Protein AF-A0A523QCZ3-F1 (afdb_monomer_lite)

Foldseek 3Di:
DDDDDDPDDDPDDDDDDDPKDKDKDKDKWKKWAFDQDVVLPGDGIDIPPRDDDDLVGTFKMKMKMKMKMFMPWWDWDKDKDWDWDWDDDPPPDIDIGTQDPIDMDIDTTGMDIDMDMGMGGSVVVVVVQVVVCVVVVHDDD

pLDDT: mean 87.99, std 11.42, range [39.03, 97.62]

Secondary structure (DSSP, 8-state):
-------PPPS----------EEEEEEEEEEEEE-S-TTTTT-SEE-TTS----TTTEEEEEEEEEEEEEEEEEEEEEEEE--EEEEEETTTEEEEEE-S--EEEEEEEEEEEEEEEEEEEHHHHHHHHHHHHHHHT----

Radius of gyration: 26.17 Å; chains: 1; bounding box: 51×40×98 Å

Sequence (141 aa):
MGVSSAHSLPVEEENVITLSRYRHVCEYDYIAGLKPNEIYENRLTLSPGEGTLYLNIVENVAITFHCTFICDHPASITTEYLVGMDLESPGKWIKHLTMAPQNSVSSNGERLEFSTELFITTTWFEELKAVIDAETGTSSS

Structure (mmCIF, N/CA/C/O backbone):
data_AF-A0A523QCZ3-F1
#
_entry.id   AF-A0A523QCZ3-F1
#
loop_
_atom_site.group_PDB
_atom_site.id
_atom_site.type_symbol
_atom_site.label_atom_id
_atom_site.label_alt_id
_atom_site.label_comp_id
_atom_site.label_asym_id
_atom_site.label_entity_id
_atom_site.label_seq_id
_atom_site.pdbx_PDB_ins_code
_atom_site.Cartn_x
_atom_site.Cartn_y
_atom_site.Cartn_z
_atom_site.occupancy
_atom_site.B_iso_or_equiv
_atom_site.auth_seq_id
_atom_site.auth_comp_id
_atom_site.auth_asym_id
_atom_site.auth_atom_id
_atom_site.pdbx_PDB_model_num
ATOM 1 N N . MET A 1 1 ? -2.890 -27.663 -72.890 1.00 39.03 1 MET A N 1
ATOM 2 C CA . MET A 1 1 ? -2.527 -26.247 -72.666 1.00 39.03 1 MET A CA 1
ATOM 3 C C . MET A 1 1 ? -2.703 -25.975 -71.182 1.00 39.03 1 MET A C 1
ATOM 5 O O . MET A 1 1 ? -3.835 -25.888 -70.732 1.00 39.03 1 MET A O 1
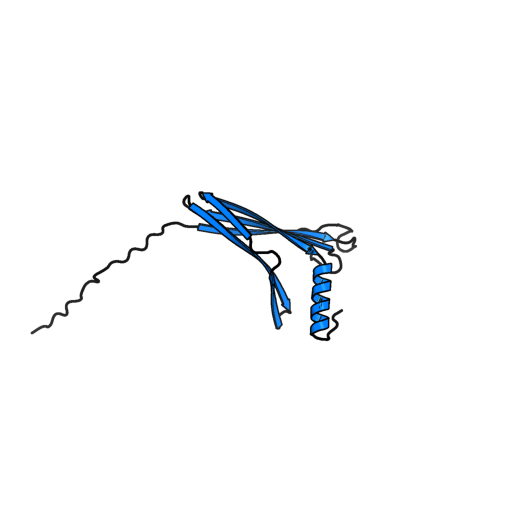ATOM 9 N N . GLY A 1 2 ? -1.613 -26.028 -70.413 1.00 42.06 2 GLY A N 1
ATOM 10 C CA . GLY A 1 2 ? -1.638 -25.872 -68.955 1.00 42.06 2 GLY A CA 1
ATOM 11 C C . GLY A 1 2 ? -1.489 -24.404 -68.570 1.00 42.06 2 GLY A C 1
ATOM 12 O O . GLY A 1 2 ? -0.635 -23.717 -69.120 1.00 42.06 2 GLY A O 1
ATOM 13 N N . VAL A 1 3 ? -2.333 -23.932 -67.656 1.00 51.12 3 VAL A N 1
ATOM 14 C CA . VAL A 1 3 ? -2.293 -22.566 -67.125 1.00 51.12 3 VAL A CA 1
ATOM 15 C C . VAL A 1 3 ? -1.520 -22.619 -65.810 1.00 51.12 3 VAL A C 1
ATOM 17 O O . VAL A 1 3 ? -1.988 -23.224 -64.849 1.00 51.12 3 VAL A O 1
ATOM 20 N N . SER A 1 4 ? -0.319 -22.045 -65.766 1.00 48.16 4 SER A N 1
ATOM 21 C CA . SER A 1 4 ? 0.444 -21.896 -64.523 1.00 48.16 4 SER A CA 1
ATOM 22 C C . SER A 1 4 ? 0.013 -20.608 -63.821 1.00 48.16 4 SER A C 1
ATOM 24 O O . SER A 1 4 ? 0.236 -19.521 -64.357 1.00 48.16 4 SER A O 1
ATOM 26 N N . SER A 1 5 ? -0.596 -20.700 -62.637 1.00 55.88 5 SER A N 1
ATOM 27 C CA . SER A 1 5 ? -0.832 -19.521 -61.801 1.00 55.88 5 SER A CA 1
ATOM 28 C C . SER A 1 5 ? 0.491 -19.059 -61.190 1.00 55.88 5 SER A C 1
ATOM 30 O O . SER A 1 5 ? 1.107 -19.798 -60.422 1.00 55.88 5 SER A O 1
ATOM 32 N N . ALA A 1 6 ? 0.932 -17.844 -61.510 1.00 57.31 6 ALA A N 1
ATOM 33 C CA . ALA A 1 6 ? 2.031 -17.208 -60.797 1.00 57.31 6 ALA A CA 1
ATOM 34 C C . ALA A 1 6 ? 1.546 -16.849 -59.384 1.00 57.31 6 ALA A C 1
ATOM 36 O O . ALA A 1 6 ? 0.751 -15.927 -59.210 1.00 57.31 6 ALA A O 1
ATOM 37 N N . HIS A 1 7 ? 1.985 -17.598 -58.373 1.00 56.19 7 HIS A N 1
ATOM 38 C CA . HIS A 1 7 ? 1.927 -17.123 -56.994 1.00 56.19 7 HIS A CA 1
ATOM 39 C C . HIS A 1 7 ? 2.951 -15.997 -56.855 1.00 56.19 7 HIS A C 1
ATOM 41 O O . HIS A 1 7 ? 4.156 -16.226 -56.930 1.00 56.19 7 HIS A O 1
ATOM 47 N N . SER A 1 8 ? 2.462 -14.768 -56.715 1.00 65.12 8 SER A N 1
ATOM 48 C CA . SER A 1 8 ? 3.280 -13.608 -56.382 1.00 65.12 8 SER A CA 1
ATOM 49 C C . SER A 1 8 ? 3.834 -13.777 -54.969 1.00 65.12 8 SER A C 1
ATOM 51 O O . SER A 1 8 ? 3.063 -13.904 -54.017 1.00 65.12 8 SER A O 1
ATOM 53 N N . LEU A 1 9 ? 5.163 -13.781 -54.847 1.00 66.94 9 LEU A N 1
ATOM 54 C CA . LEU A 1 9 ? 5.852 -13.660 -53.564 1.00 66.94 9 LEU A CA 1
ATOM 55 C C . LEU A 1 9 ? 5.437 -12.337 -52.892 1.00 66.94 9 LEU A C 1
ATOM 57 O O . LEU A 1 9 ? 5.255 -11.344 -53.604 1.00 66.94 9 LEU A O 1
ATOM 61 N N . PRO A 1 10 ? 5.256 -12.309 -51.561 1.00 63.25 10 PRO A N 1
ATOM 62 C CA . PRO A 1 10 ? 4.927 -11.077 -50.855 1.00 63.25 10 PRO A CA 1
ATOM 63 C C . PRO A 1 10 ? 6.027 -10.034 -51.102 1.00 63.25 10 PRO A C 1
ATOM 65 O O . PRO A 1 10 ? 7.213 -10.346 -51.047 1.00 63.25 10 PRO A O 1
ATOM 68 N N . VAL A 1 11 ? 5.608 -8.815 -51.449 1.00 73.38 11 VAL A N 1
ATOM 69 C CA . VAL A 1 11 ? 6.483 -7.717 -51.906 1.00 73.38 11 VAL A CA 1
ATOM 70 C C . VAL A 1 11 ? 7.238 -7.059 -50.746 1.00 73.38 11 VAL A C 1
ATOM 72 O O . VAL A 1 11 ? 8.242 -6.391 -50.972 1.00 73.38 11 VAL A O 1
ATOM 75 N N . GLU A 1 12 ? 6.798 -7.279 -49.509 1.00 76.19 12 GLU A N 1
ATOM 76 C CA . GLU A 1 12 ? 7.382 -6.673 -48.316 1.00 76.19 12 GLU A CA 1
ATOM 77 C C . GLU A 1 12 ? 7.514 -7.707 -47.194 1.00 76.19 12 GLU A C 1
ATOM 79 O O . GLU A 1 12 ? 6.639 -8.554 -46.997 1.00 76.19 12 GLU A O 1
ATOM 84 N N . GLU A 1 13 ? 8.632 -7.630 -46.473 1.00 79.00 13 GLU A N 1
ATOM 85 C CA . GLU A 1 13 ? 8.934 -8.419 -45.282 1.00 79.00 13 GLU A CA 1
ATOM 86 C C . GLU A 1 13 ? 8.973 -7.469 -44.080 1.00 79.00 13 GLU A C 1
ATOM 88 O O . GLU A 1 13 ? 9.826 -6.582 -44.001 1.00 79.00 13 GLU A O 1
ATOM 93 N N . GLU A 1 14 ? 8.036 -7.635 -43.148 1.00 81.44 14 GLU A N 1
ATOM 94 C CA . GLU A 1 14 ? 8.000 -6.864 -41.907 1.00 81.44 14 GLU A CA 1
ATOM 95 C C . GLU A 1 14 ? 8.874 -7.549 -40.848 1.00 81.44 14 GLU A C 1
ATOM 97 O O . GLU A 1 14 ? 8.641 -8.699 -40.477 1.00 81.44 14 GLU A O 1
ATOM 102 N N . ASN A 1 15 ? 9.887 -6.835 -40.352 1.00 80.81 15 ASN A N 1
ATOM 103 C CA . ASN A 1 15 ? 10.770 -7.309 -39.289 1.00 80.81 15 ASN A CA 1
ATOM 104 C C . ASN A 1 15 ? 10.501 -6.533 -37.995 1.00 80.81 15 ASN A C 1
ATOM 106 O O . ASN A 1 15 ? 10.769 -5.335 -37.906 1.00 80.81 15 ASN A O 1
ATOM 110 N N . VAL A 1 16 ? 10.006 -7.226 -36.967 1.00 84.31 16 VAL A N 1
ATOM 111 C CA . VAL A 1 16 ? 9.787 -6.645 -35.636 1.00 84.31 16 VAL A CA 1
ATOM 112 C C . VAL A 1 16 ? 11.090 -6.702 -34.842 1.00 84.31 16 VAL A C 1
ATOM 114 O O . VAL A 1 16 ? 11.551 -7.777 -34.462 1.00 84.31 16 VAL A O 1
ATOM 117 N N . ILE A 1 17 ? 11.674 -5.538 -34.557 1.00 89.19 17 ILE A N 1
ATOM 118 C CA . ILE A 1 17 ? 12.877 -5.408 -33.727 1.00 89.19 17 ILE A CA 1
ATOM 119 C C . ILE A 1 17 ? 12.466 -4.860 -32.360 1.00 89.19 17 ILE A C 1
ATOM 121 O O . ILE A 1 17 ? 11.911 -3.768 -32.254 1.00 89.19 17 ILE A O 1
ATOM 125 N N . THR A 1 18 ? 12.743 -5.610 -31.293 1.00 88.19 18 THR A N 1
ATOM 126 C CA . THR A 1 18 ? 12.547 -5.117 -29.924 1.00 88.19 18 THR A CA 1
ATOM 127 C C . THR A 1 18 ? 13.594 -4.054 -29.606 1.00 88.19 18 THR A C 1
ATOM 129 O O . THR A 1 18 ? 14.784 -4.353 -29.591 1.00 88.19 18 THR A O 1
ATOM 132 N N . LEU A 1 19 ? 13.147 -2.826 -29.334 1.00 88.06 19 LEU A N 1
ATOM 133 C CA . LEU A 1 19 ? 14.034 -1.706 -29.002 1.00 88.06 19 LEU A CA 1
ATOM 134 C C . LEU A 1 19 ? 14.489 -1.725 -27.540 1.00 88.06 19 LEU A C 1
ATOM 136 O O . LEU A 1 19 ? 15.598 -1.301 -27.239 1.00 88.06 19 LEU A O 1
ATOM 140 N N . SER A 1 20 ? 13.626 -2.195 -26.638 1.00 88.81 20 SER A N 1
ATOM 141 C CA . SER A 1 20 ? 13.918 -2.296 -25.211 1.00 88.81 20 SER A CA 1
ATOM 142 C C . SER A 1 20 ? 12.896 -3.190 -24.508 1.00 88.81 20 SER A C 1
ATOM 144 O O . SER A 1 20 ? 11.754 -3.343 -24.955 1.00 88.81 20 SER A O 1
ATOM 146 N N . ARG A 1 21 ? 13.320 -3.787 -23.398 1.00 93.00 21 ARG A N 1
ATOM 147 C CA . ARG A 1 21 ? 12.503 -4.512 -22.432 1.00 93.00 21 ARG A CA 1
ATOM 148 C C . ARG A 1 21 ? 12.494 -3.737 -21.126 1.00 93.00 21 ARG A C 1
ATOM 150 O O . ARG A 1 21 ? 13.542 -3.396 -20.585 1.00 93.00 21 ARG A O 1
ATOM 157 N N . TYR A 1 22 ? 11.303 -3.537 -20.584 1.00 93.44 22 TYR A N 1
ATOM 158 C CA . TYR A 1 22 ? 11.123 -2.892 -19.295 1.00 93.44 22 TYR A CA 1
ATOM 159 C C . TYR A 1 22 ? 10.264 -3.742 -18.363 1.00 93.44 22 TYR A C 1
ATOM 161 O O . TYR A 1 22 ? 9.510 -4.620 -18.790 1.00 93.44 22 TYR A O 1
ATOM 169 N N . ARG A 1 23 ? 10.383 -3.472 -17.066 1.00 94.38 23 ARG A N 1
ATOM 170 C CA . ARG A 1 23 ? 9.583 -4.064 -15.999 1.00 94.38 23 ARG A CA 1
ATOM 171 C C . ARG A 1 23 ? 9.261 -2.992 -14.969 1.00 94.38 23 ARG A C 1
ATOM 173 O O . ARG A 1 23 ? 10.139 -2.245 -14.557 1.00 94.38 23 ARG A O 1
ATOM 180 N N . HIS A 1 24 ? 8.016 -2.977 -14.516 1.00 92.50 24 HIS A N 1
ATOM 181 C CA . HIS A 1 24 ? 7.575 -2.169 -13.387 1.00 92.50 24 HIS A CA 1
ATOM 182 C C . HIS A 1 24 ? 7.089 -3.097 -12.272 1.00 92.50 24 HIS A C 1
ATOM 184 O O . HIS A 1 24 ? 6.360 -4.054 -12.540 1.00 92.50 24 HIS A O 1
ATOM 190 N N . VAL A 1 25 ? 7.533 -2.850 -11.043 1.00 94.81 25 VAL A N 1
ATOM 191 C CA . VAL A 1 25 ? 7.121 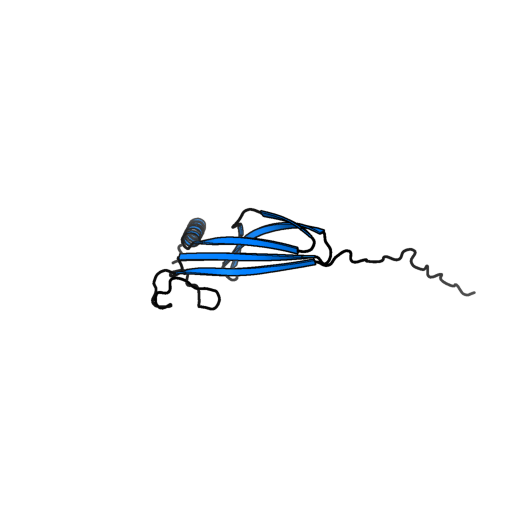-3.581 -9.842 1.00 94.81 25 VAL A CA 1
ATOM 192 C C . VAL A 1 25 ? 6.766 -2.555 -8.782 1.00 94.81 25 VAL A C 1
ATOM 194 O O . VAL A 1 25 ? 7.569 -1.669 -8.517 1.00 94.81 25 VAL A O 1
ATOM 197 N N . CYS A 1 26 ? 5.588 -2.687 -8.183 1.00 93.38 26 CYS A N 1
ATOM 198 C CA . CYS A 1 26 ? 5.209 -1.936 -6.997 1.00 93.38 26 CYS A CA 1
ATOM 199 C C . CYS A 1 26 ? 4.852 -2.921 -5.895 1.00 93.38 26 CYS A C 1
ATOM 201 O O . CYS A 1 26 ? 4.047 -3.830 -6.104 1.00 93.38 26 CYS A O 1
ATOM 203 N N . GLU A 1 27 ? 5.443 -2.713 -4.734 1.00 95.44 27 GLU A N 1
ATOM 204 C CA . GLU A 1 27 ? 5.139 -3.426 -3.503 1.00 95.44 27 GLU A CA 1
ATOM 205 C C . GLU A 1 27 ? 4.626 -2.412 -2.486 1.00 95.44 27 GLU A C 1
ATOM 207 O O . GLU A 1 27 ? 4.896 -1.214 -2.599 1.00 95.44 27 GLU A O 1
ATOM 212 N N . TYR A 1 28 ? 3.852 -2.873 -1.511 1.00 94.00 28 TYR A N 1
ATOM 213 C CA . TYR A 1 28 ? 3.396 -2.016 -0.429 1.00 94.00 28 TYR A CA 1
ATOM 214 C C . TYR A 1 28 ? 3.573 -2.711 0.912 1.00 94.00 28 TYR A C 1
ATOM 216 O O . TYR A 1 28 ? 3.483 -3.935 1.009 1.00 94.00 28 TYR A O 1
ATOM 224 N N . ASP A 1 29 ? 3.783 -1.897 1.936 1.00 96.19 29 ASP A N 1
ATOM 225 C CA . ASP A 1 29 ? 3.757 -2.297 3.336 1.00 96.19 29 ASP A CA 1
ATOM 226 C C . ASP A 1 29 ? 2.838 -1.341 4.107 1.00 96.19 29 ASP A C 1
ATOM 228 O O . ASP A 1 29 ? 2.481 -0.266 3.608 1.00 96.19 29 ASP A O 1
ATOM 232 N N . TYR A 1 30 ? 2.418 -1.728 5.308 1.00 96.25 30 TYR A N 1
ATOM 233 C CA . TYR A 1 30 ? 1.649 -0.852 6.178 1.00 96.25 30 TYR A CA 1
ATOM 234 C C . TYR A 1 30 ? 1.998 -1.009 7.658 1.00 96.25 30 TYR A C 1
ATOM 236 O O . TYR A 1 30 ? 2.429 -2.055 8.134 1.00 96.25 30 TYR A O 1
ATOM 244 N N . ILE A 1 31 ? 1.724 0.043 8.422 1.00 97.62 31 ILE A N 1
ATOM 245 C CA . ILE A 1 31 ? 1.704 0.011 9.882 1.00 97.62 31 ILE A CA 1
ATOM 246 C C . ILE A 1 31 ? 0.352 0.556 10.333 1.00 97.62 31 ILE A C 1
ATOM 248 O O . ILE A 1 31 ? 0.010 1.708 10.068 1.00 97.62 31 ILE A O 1
ATOM 252 N N . ALA A 1 32 ? -0.432 -0.281 11.007 1.00 97.38 32 ALA A N 1
ATOM 253 C CA . ALA A 1 32 ? -1.698 0.113 11.605 1.00 97.38 32 ALA A CA 1
ATOM 254 C C . ALA A 1 32 ? -1.474 0.547 13.054 1.00 97.38 32 ALA A C 1
ATOM 256 O O . ALA A 1 32 ? -0.959 -0.234 13.852 1.00 97.38 32 ALA A O 1
ATOM 257 N N . GLY A 1 33 ? -1.876 1.769 13.398 1.00 97.56 33 GLY A N 1
ATOM 258 C CA . GLY A 1 33 ? -1.941 2.246 14.777 1.00 97.56 33 GLY A CA 1
ATOM 259 C C . GLY A 1 33 ? -3.204 1.738 15.469 1.00 97.56 33 GLY A C 1
ATOM 260 O O . GLY A 1 33 ? -4.284 1.765 14.876 1.00 97.56 33 GLY A O 1
ATOM 261 N N . LEU A 1 34 ? -3.079 1.277 16.713 1.00 97.44 34 LEU A N 1
ATOM 262 C CA . LEU A 1 34 ? -4.164 0.697 17.501 1.00 97.44 34 LEU A CA 1
ATOM 263 C C . LEU A 1 34 ? -4.440 1.481 18.787 1.00 97.44 34 LEU A C 1
ATOM 265 O O . LEU A 1 34 ? -3.523 1.913 19.485 1.00 97.44 34 LEU A O 1
ATOM 269 N N . LYS A 1 35 ? -5.718 1.520 19.167 1.00 96.31 35 LYS A N 1
ATOM 270 C CA . LYS A 1 35 ? -6.171 1.813 20.529 1.00 96.31 35 LYS A CA 1
ATOM 271 C C . LYS A 1 35 ? -5.750 0.664 21.455 1.00 96.31 35 LYS A C 1
ATOM 273 O O . LYS A 1 35 ? -5.792 -0.492 21.019 1.00 96.31 35 LYS A O 1
ATOM 278 N N . PRO A 1 36 ? -5.431 0.927 22.736 1.00 96.69 36 PRO A N 1
ATOM 279 C CA . PRO A 1 36 ? -5.250 -0.128 23.731 1.00 96.69 36 PRO A CA 1
ATOM 280 C C . PRO A 1 36 ? -6.433 -1.104 23.726 1.00 96.69 36 PRO A C 1
ATOM 282 O O . PRO A 1 36 ? -7.594 -0.689 23.747 1.00 96.69 36 PRO A O 1
ATOM 285 N N . ASN A 1 37 ? -6.140 -2.398 23.622 1.00 95.25 37 ASN A N 1
ATOM 286 C CA . ASN A 1 37 ? -7.139 -3.448 23.484 1.00 95.25 37 ASN A CA 1
ATOM 287 C C . ASN A 1 37 ? -6.597 -4.793 23.985 1.00 95.25 37 ASN A C 1
ATOM 289 O O . ASN A 1 37 ? -5.410 -5.080 23.862 1.00 95.25 37 ASN A O 1
ATOM 293 N N . GLU A 1 38 ? -7.486 -5.648 24.483 1.00 96.62 38 GLU A N 1
ATOM 294 C CA . GLU A 1 38 ? -7.117 -6.972 25.003 1.00 96.62 38 GLU A CA 1
ATOM 295 C C . GLU A 1 38 ? -6.794 -7.991 23.896 1.00 96.62 38 GLU A C 1
ATOM 297 O O . GLU A 1 38 ? -6.016 -8.910 24.126 1.00 96.62 38 GLU A O 1
ATOM 302 N N . ILE A 1 39 ? -7.350 -7.829 22.684 1.00 96.50 39 ILE A N 1
ATOM 303 C CA . ILE A 1 39 ? -7.168 -8.771 21.556 1.00 96.50 39 ILE A CA 1
ATOM 304 C C . ILE A 1 39 ? -5.688 -8.898 21.180 1.00 96.50 39 ILE A C 1
ATOM 306 O O . ILE A 1 39 ? -5.223 -9.988 20.856 1.00 96.50 39 ILE A O 1
ATOM 310 N N . TYR A 1 40 ? -4.961 -7.784 21.244 1.00 96.62 40 TYR A N 1
ATOM 311 C CA . TYR A 1 40 ? -3.538 -7.701 20.942 1.00 96.62 40 TYR A CA 1
ATOM 312 C C . TYR A 1 40 ? -2.707 -7.314 22.166 1.00 96.62 40 TYR A C 1
ATOM 314 O O . TYR A 1 40 ? -1.681 -6.660 22.010 1.00 96.62 40 TYR A O 1
ATOM 322 N N . GLU A 1 41 ? -3.142 -7.676 23.378 1.00 96.56 41 GLU A N 1
ATOM 323 C CA . GLU A 1 41 ? -2.369 -7.489 24.620 1.00 96.56 41 GLU A CA 1
ATOM 324 C C . GLU A 1 41 ? -1.856 -6.045 24.814 1.00 96.56 41 GLU A C 1
ATOM 326 O O . GLU A 1 41 ? -0.717 -5.801 25.208 1.00 96.56 41 GLU A O 1
ATOM 331 N N . ASN A 1 42 ? -2.700 -5.058 24.503 1.00 95.88 42 ASN A N 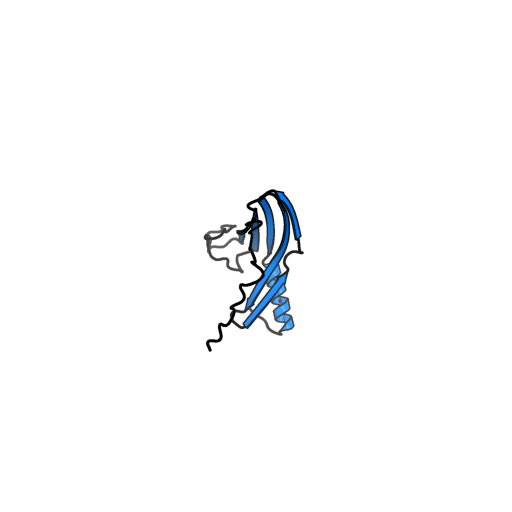1
ATOM 332 C CA . ASN A 1 42 ? -2.395 -3.625 24.546 1.00 95.88 42 ASN A CA 1
ATOM 333 C C . ASN A 1 42 ? -1.231 -3.173 23.643 1.00 95.88 42 ASN A C 1
ATOM 335 O O . ASN A 1 42 ? -0.659 -2.100 23.854 1.00 95.88 42 ASN A O 1
ATOM 339 N N . ARG A 1 43 ? -0.905 -3.936 22.591 1.00 96.81 43 ARG A N 1
ATOM 340 C CA . ARG A 1 43 ? -0.043 -3.464 21.501 1.00 96.81 43 ARG A CA 1
ATOM 341 C C . ARG A 1 43 ? -0.653 -2.236 20.827 1.00 96.81 43 ARG A C 1
ATOM 343 O O . ARG A 1 43 ? -1.857 -2.173 20.590 1.00 96.81 43 ARG A O 1
ATOM 350 N N . LEU A 1 44 ? 0.213 -1.292 20.469 1.00 97.19 44 LEU A N 1
ATOM 351 C CA . LEU A 1 44 ? -0.172 -0.036 19.818 1.00 97.19 44 LEU A CA 1
ATOM 352 C C . LEU A 1 44 ? -0.019 -0.072 18.296 1.00 97.19 44 LEU A C 1
ATOM 354 O O . LEU A 1 44 ? -0.460 0.853 17.623 1.00 97.19 44 LEU A O 1
ATOM 358 N N . THR A 1 45 ? 0.614 -1.112 17.746 1.00 97.38 45 THR A N 1
ATOM 359 C CA . THR A 1 45 ? 0.831 -1.245 16.304 1.00 97.38 45 THR A CA 1
ATOM 360 C C . THR A 1 45 ? 0.711 -2.686 15.814 1.00 97.38 45 THR A C 1
ATOM 362 O O . THR A 1 45 ? 1.042 -3.636 16.538 1.00 97.38 45 THR A O 1
ATOM 365 N N . LEU A 1 46 ? 0.271 -2.824 14.559 1.00 97.25 46 LEU A N 1
ATOM 366 C CA . LEU A 1 46 ? 0.291 -4.065 13.783 1.00 97.25 46 LEU A CA 1
ATOM 367 C C . LEU A 1 46 ? 0.835 -3.836 12.371 1.00 97.25 46 LEU A C 1
ATOM 369 O O . LEU A 1 46 ? 0.412 -2.912 11.675 1.00 97.25 46 LEU A O 1
ATOM 373 N N . SER A 1 47 ? 1.704 -4.739 11.944 1.00 96.62 47 SER A N 1
ATOM 374 C CA . SER A 1 47 ? 2.216 -4.891 10.581 1.00 96.62 47 SER A CA 1
ATOM 375 C C . SER A 1 47 ? 1.497 -6.035 9.840 1.00 96.62 47 SER A C 1
ATOM 377 O O . SER A 1 47 ? 0.746 -6.806 10.460 1.00 96.62 47 SER A O 1
ATOM 379 N N . PRO A 1 48 ? 1.684 -6.182 8.512 1.00 95.06 48 PRO A N 1
ATOM 380 C CA . PRO A 1 48 ? 1.113 -7.293 7.762 1.00 95.06 48 PRO A CA 1
ATOM 381 C C . PRO A 1 48 ? 1.452 -8.652 8.377 1.00 95.06 48 PRO A C 1
ATOM 383 O O . PRO A 1 48 ? 2.586 -8.922 8.763 1.00 95.06 48 PRO A O 1
ATOM 386 N N . GLY A 1 49 ? 0.453 -9.531 8.446 1.00 94.44 49 GLY A N 1
ATOM 387 C CA . GLY A 1 49 ? 0.611 -10.891 8.970 1.00 94.44 49 GLY A CA 1
ATOM 388 C C . GLY A 1 49 ? 0.566 -11.015 10.496 1.00 94.44 49 GLY A C 1
ATOM 389 O O . GLY A 1 49 ? 0.489 -12.133 10.996 1.00 94.44 49 GLY A O 1
ATOM 390 N N . GLU A 1 50 ? 0.542 -9.908 11.244 1.00 94.69 50 GLU A N 1
ATOM 391 C CA . GLU A 1 50 ? 0.472 -9.945 12.712 1.00 94.69 50 GLU A CA 1
ATOM 392 C C . GLU A 1 50 ? -0.955 -10.076 13.271 1.00 94.69 50 GLU A C 1
ATOM 394 O O . GLU A 1 50 ? -1.134 -10.304 14.467 1.00 94.69 50 GLU A O 1
ATOM 399 N N . GLY A 1 51 ? -1.985 -9.934 12.434 1.00 93.38 51 GLY A N 1
ATOM 400 C CA . GLY A 1 51 ? -3.374 -10.049 12.867 1.00 93.38 51 GLY A CA 1
ATOM 401 C C . GLY A 1 51 ? -4.382 -9.468 11.881 1.00 93.38 51 GLY A C 1
ATOM 402 O O . GLY A 1 51 ? -4.045 -9.052 10.776 1.00 93.38 51 GLY A O 1
ATOM 403 N N . THR A 1 52 ? -5.646 -9.443 12.302 1.00 94.75 52 THR A N 1
ATOM 404 C CA . THR A 1 52 ? -6.754 -8.812 11.569 1.00 94.75 52 THR A CA 1
ATOM 405 C C . THR A 1 52 ? -6.950 -7.367 12.026 1.00 94.75 52 THR A C 1
ATOM 407 O O . THR A 1 52 ? -7.045 -7.089 13.224 1.00 94.75 52 THR A O 1
ATOM 410 N N . LEU A 1 53 ? -7.064 -6.438 11.079 1.00 93.56 53 LEU A N 1
ATOM 411 C CA . LEU A 1 53 ? -7.376 -5.042 11.376 1.00 93.56 53 LEU A CA 1
ATOM 412 C C . LEU A 1 53 ? -8.879 -4.881 11.636 1.00 93.56 53 LEU A C 1
ATOM 414 O O . LEU A 1 53 ? -9.683 -4.888 10.707 1.00 93.56 53 LEU A O 1
ATOM 418 N N . TYR A 1 54 ? -9.264 -4.736 12.905 1.00 92.19 54 TYR A N 1
ATOM 419 C CA . TYR A 1 54 ? -10.648 -4.443 13.278 1.00 92.19 54 TYR A CA 1
ATOM 420 C C . TYR A 1 54 ? -10.858 -2.930 13.359 1.00 92.19 54 TYR A C 1
ATOM 422 O O . TYR A 1 54 ? -10.189 -2.247 14.133 1.00 92.19 54 TYR A O 1
ATOM 430 N N . LEU A 1 55 ? -11.826 -2.407 12.604 1.00 88.31 55 LEU A N 1
ATOM 431 C CA . LEU A 1 55 ? -12.064 -0.963 12.486 1.00 88.31 55 LEU A CA 1
ATOM 432 C C . LEU A 1 55 ? -12.227 -0.256 13.846 1.00 88.31 55 LEU A C 1
ATOM 434 O O . LEU A 1 55 ? -11.725 0.844 14.026 1.00 88.31 55 LEU A O 1
ATOM 438 N N . ASN A 1 56 ? -12.861 -0.907 14.828 1.00 90.62 56 ASN A N 1
ATOM 439 C CA . ASN A 1 56 ? -13.131 -0.303 16.141 1.00 90.62 56 ASN A CA 1
ATOM 440 C C . ASN A 1 56 ? -11.881 -0.092 17.012 1.00 90.62 56 ASN A C 1
ATOM 442 O O . ASN A 1 56 ? -11.904 0.756 17.908 1.00 90.62 56 ASN A O 1
ATOM 446 N N . ILE A 1 57 ? -10.815 -0.864 16.782 1.00 94.69 57 ILE A N 1
ATOM 447 C CA . ILE A 1 57 ? -9.569 -0.783 17.564 1.00 94.69 57 ILE A CA 1
ATOM 448 C C . ILE A 1 57 ? -8.429 -0.142 16.777 1.00 94.69 57 ILE A C 1
ATOM 450 O O . ILE A 1 57 ? -7.470 0.305 17.389 1.00 94.69 57 ILE A O 1
ATOM 454 N N . VAL A 1 58 ? -8.510 -0.093 15.449 1.00 95.75 58 VAL A N 1
ATOM 455 C CA . VAL A 1 58 ? -7.562 0.665 14.630 1.00 95.75 58 VAL A CA 1
ATOM 456 C C . VAL A 1 58 ? -7.841 2.156 14.822 1.00 95.75 58 VAL A C 1
ATOM 458 O O . VAL A 1 58 ? -8.985 2.572 14.966 1.00 95.75 58 VAL A O 1
ATOM 461 N N . GLU A 1 59 ? -6.801 2.978 14.857 1.00 95.38 59 GLU A N 1
ATOM 462 C CA . GLU A 1 59 ? -6.916 4.440 14.818 1.00 95.38 59 GLU A CA 1
ATOM 463 C C . GLU A 1 59 ? -6.579 4.973 13.432 1.00 95.38 59 GLU A C 1
ATOM 465 O O . GLU A 1 59 ? -7.274 5.845 12.903 1.00 95.38 59 GLU A O 1
ATOM 470 N N . ASN A 1 60 ? -5.517 4.428 12.846 1.00 95.56 60 ASN A N 1
ATOM 471 C CA . ASN A 1 60 ? -4.986 4.827 11.558 1.00 95.56 60 ASN A CA 1
ATOM 472 C C . ASN A 1 60 ? -4.212 3.682 10.899 1.00 95.56 60 ASN A C 1
ATOM 474 O O . ASN A 1 60 ? -3.830 2.712 11.554 1.00 95.56 60 ASN A O 1
ATOM 478 N N . VAL A 1 61 ? -3.975 3.819 9.600 1.00 95.50 61 VAL A N 1
ATOM 479 C CA . VAL A 1 61 ? -3.114 2.946 8.811 1.00 95.50 61 VAL A CA 1
ATOM 480 C C . VAL A 1 61 ? -2.208 3.827 7.959 1.00 95.50 61 VAL A C 1
ATOM 482 O O . VAL A 1 61 ? -2.689 4.598 7.127 1.00 95.50 61 VAL A O 1
ATOM 485 N N . ALA A 1 62 ? -0.902 3.714 8.178 1.00 95.88 62 ALA A N 1
ATOM 486 C CA . ALA A 1 62 ? 0.125 4.297 7.326 1.00 95.88 62 ALA A CA 1
ATOM 487 C C . ALA A 1 62 ? 0.561 3.244 6.306 1.00 95.88 62 ALA A C 1
ATOM 489 O O . ALA A 1 62 ? 1.003 2.169 6.697 1.00 95.88 62 ALA A O 1
ATOM 490 N N . ILE A 1 63 ? 0.409 3.535 5.019 1.00 95.31 63 ILE A N 1
ATOM 491 C CA . ILE A 1 63 ? 0.738 2.643 3.907 1.00 95.31 63 ILE A CA 1
ATOM 492 C C . ILE A 1 63 ? 1.877 3.277 3.120 1.00 95.31 63 ILE A C 1
ATOM 494 O O . ILE A 1 63 ? 1.790 4.449 2.750 1.00 95.31 63 ILE A O 1
ATOM 498 N N . THR A 1 64 ? 2.904 2.497 2.809 1.00 95.38 64 THR A N 1
ATOM 499 C CA . THR A 1 64 ? 4.019 2.936 1.970 1.00 95.38 64 THR A CA 1
ATOM 500 C C . THR A 1 64 ? 4.079 2.061 0.733 1.00 95.38 64 THR A C 1
ATOM 502 O O . THR A 1 64 ? 4.198 0.843 0.828 1.00 95.38 64 THR A O 1
ATOM 505 N N . PHE A 1 65 ? 4.006 2.689 -0.436 1.00 94.19 65 PHE A N 1
ATOM 506 C CA . PHE A 1 65 ? 4.215 2.038 -1.721 1.00 94.19 65 PHE A CA 1
ATOM 507 C C . PHE A 1 65 ? 5.654 2.265 -2.165 1.00 94.19 65 PHE A C 1
ATOM 509 O O . PHE A 1 65 ? 6.118 3.405 -2.210 1.00 94.19 65 PHE A O 1
ATOM 516 N N . HIS A 1 66 ? 6.334 1.190 -2.542 1.00 95.81 66 HIS A N 1
ATOM 517 C CA . HIS A 1 66 ? 7.670 1.203 -3.117 1.00 95.81 66 HIS A CA 1
ATOM 518 C C . HIS A 1 66 ? 7.586 0.703 -4.553 1.00 95.81 66 HIS A C 1
ATOM 520 O O . HIS A 1 66 ? 7.257 -0.457 -4.799 1.00 95.81 66 HIS A O 1
ATOM 526 N N . CYS A 1 67 ? 7.865 1.590 -5.504 1.00 95.25 67 CYS A N 1
ATOM 527 C CA . CYS A 1 67 ? 7.791 1.282 -6.924 1.00 95.25 67 CYS A CA 1
ATOM 528 C C . CYS A 1 67 ? 9.173 1.373 -7.567 1.00 95.25 67 CYS A C 1
ATOM 530 O O . CYS A 1 67 ? 9.906 2.350 -7.392 1.00 95.25 67 CYS A O 1
ATOM 532 N N . THR A 1 68 ? 9.490 0.357 -8.360 1.00 95.50 68 THR A N 1
ATOM 533 C CA . THR A 1 68 ? 10.735 0.229 -9.107 1.00 95.50 68 THR A CA 1
ATOM 534 C C . THR A 1 68 ? 10.411 -0.024 -10.572 1.00 95.50 68 THR A C 1
ATOM 536 O O . THR A 1 68 ? 9.792 -1.026 -10.940 1.00 95.50 68 THR A O 1
ATOM 539 N N . PHE A 1 69 ? 10.870 0.881 -11.426 1.00 94.44 69 PHE A N 1
ATOM 540 C CA . PHE A 1 69 ? 10.889 0.717 -12.871 1.00 94.44 69 PHE A CA 1
ATOM 541 C C . PHE A 1 69 ? 12.304 0.349 -13.323 1.00 94.44 69 PHE A C 1
ATOM 543 O O . PHE A 1 69 ? 13.278 0.959 -12.881 1.00 94.44 69 PHE A O 1
ATOM 550 N N . ILE A 1 70 ? 12.417 -0.645 -14.201 1.00 94.62 70 ILE A N 1
ATOM 551 C CA . ILE A 1 70 ? 13.677 -1.174 -14.731 1.00 94.62 70 ILE A CA 1
ATOM 552 C C . ILE A 1 70 ? 13.565 -1.266 -16.250 1.00 94.62 70 ILE A C 1
ATOM 554 O O . ILE A 1 70 ? 12.574 -1.774 -16.766 1.00 94.62 70 ILE A O 1
ATOM 558 N N . CYS A 1 71 ? 14.594 -0.815 -16.949 1.00 94.06 71 CYS A N 1
ATOM 559 C CA . CYS A 1 71 ? 14.755 -0.834 -18.393 1.00 94.06 71 CYS A CA 1
ATOM 560 C C . CYS A 1 71 ? 16.087 -1.517 -18.723 1.00 94.06 71 CYS A C 1
ATOM 562 O O . CYS A 1 71 ? 17.064 -1.342 -18.003 1.00 94.06 71 CYS A O 1
ATOM 564 N N . ASP A 1 72 ? 16.139 -2.306 -19.791 1.00 94.19 72 ASP A N 1
ATOM 565 C CA . ASP A 1 72 ? 17.353 -3.022 -20.207 1.00 94.19 72 ASP A CA 1
ATOM 566 C C . ASP A 1 72 ? 18.400 -2.139 -20.909 1.00 94.19 72 ASP A C 1
ATOM 568 O O . ASP A 1 72 ? 19.515 -2.595 -21.149 1.00 94.19 72 ASP A O 1
ATOM 572 N N . HIS A 1 73 ? 18.053 -0.888 -21.220 1.00 92.12 73 HIS A N 1
ATOM 573 C CA . HIS A 1 73 ? 18.950 0.112 -21.796 1.00 92.12 73 HIS A CA 1
ATOM 574 C C . HIS A 1 73 ? 18.714 1.482 -21.140 1.00 92.12 73 HIS A C 1
ATOM 576 O O . HIS A 1 73 ? 17.589 1.764 -20.710 1.00 92.12 73 HIS A O 1
ATOM 582 N N . PRO A 1 74 ? 19.725 2.371 -21.091 1.00 92.69 74 PRO A N 1
ATOM 583 C CA . PRO A 1 74 ? 19.548 3.722 -20.577 1.00 92.69 74 PRO A CA 1
ATOM 584 C C . PRO A 1 74 ? 18.495 4.498 -21.373 1.00 92.69 74 PRO A C 1
ATOM 586 O O . PRO A 1 74 ? 18.610 4.656 -22.589 1.00 92.69 74 PRO A O 1
ATOM 589 N N . ALA A 1 75 ? 17.490 5.018 -20.675 1.00 90.25 75 ALA A N 1
ATOM 590 C CA . ALA A 1 75 ? 16.399 5.787 -21.255 1.00 90.25 75 ALA A CA 1
ATOM 591 C C . ALA A 1 75 ? 16.058 7.001 -20.382 1.00 90.25 75 ALA A C 1
ATOM 593 O O . ALA A 1 75 ? 16.454 7.092 -19.218 1.00 90.25 75 ALA A O 1
ATOM 594 N N . SER A 1 76 ? 15.304 7.943 -20.948 1.00 93.38 76 SER A N 1
ATOM 595 C CA . SER A 1 76 ? 14.609 8.945 -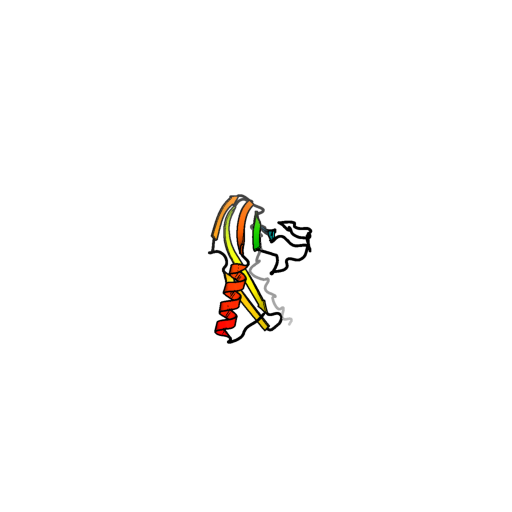20.142 1.00 93.38 76 SER A CA 1
ATOM 596 C C . SER A 1 76 ? 13.311 8.321 -19.643 1.00 93.38 76 SER A C 1
ATOM 598 O O . SER A 1 76 ? 12.436 7.980 -20.439 1.00 93.38 76 SER A O 1
ATOM 600 N N . ILE A 1 77 ? 13.232 8.088 -18.337 1.00 92.06 77 ILE A N 1
ATOM 601 C CA . ILE A 1 77 ? 12.117 7.409 -17.684 1.00 92.06 77 ILE A CA 1
ATOM 602 C C . ILE A 1 77 ? 11.258 8.473 -17.011 1.00 92.06 77 ILE A C 1
ATOM 604 O O . ILE A 1 77 ? 11.721 9.155 -16.097 1.00 92.06 77 ILE A O 1
ATOM 608 N N . THR A 1 78 ? 9.993 8.561 -17.411 1.00 93.06 78 THR A N 1
ATOM 609 C CA . THR A 1 78 ? 8.968 9.356 -16.728 1.00 93.06 78 THR A CA 1
ATOM 610 C C . THR A 1 78 ? 7.846 8.425 -16.305 1.00 93.06 78 THR A C 1
ATOM 612 O O . THR A 1 78 ? 7.261 7.731 -17.131 1.00 93.06 78 THR A O 1
ATOM 615 N N . THR A 1 79 ? 7.571 8.383 -15.004 1.00 89.12 79 THR A N 1
ATOM 616 C CA . THR A 1 79 ? 6.463 7.618 -14.429 1.00 89.12 79 THR A CA 1
ATOM 617 C C . THR A 1 79 ? 5.442 8.577 -13.851 1.00 89.12 79 THR A C 1
ATOM 619 O O . THR A 1 79 ? 5.764 9.385 -12.980 1.00 89.12 79 THR A O 1
ATOM 622 N N . GLU A 1 80 ? 4.209 8.461 -14.329 1.00 92.75 80 GLU A N 1
ATOM 623 C CA . GLU A 1 80 ? 3.045 9.143 -13.780 1.00 92.75 80 GLU A CA 1
ATOM 624 C C . GLU A 1 80 ? 2.235 8.151 -12.952 1.00 92.75 80 GLU A C 1
ATOM 626 O O . GLU A 1 80 ? 2.002 7.021 -13.385 1.00 92.75 80 GLU A O 1
ATOM 631 N N . TYR A 1 81 ? 1.811 8.560 -11.761 1.00 90.12 81 TYR A N 1
ATOM 632 C CA . TYR A 1 81 ? 1.039 7.698 -10.877 1.00 90.12 81 TYR A CA 1
ATOM 633 C C . TYR A 1 81 ? -0.069 8.456 -10.151 1.00 90.12 81 TYR A C 1
ATOM 635 O O . TYR A 1 81 ? 0.015 9.659 -9.896 1.00 90.12 81 TYR A O 1
ATOM 643 N N . LEU A 1 82 ? -1.113 7.707 -9.805 1.00 91.31 82 LEU A N 1
ATOM 644 C CA . LEU A 1 82 ? -2.239 8.138 -8.992 1.00 91.31 82 LEU A CA 1
ATOM 645 C C . LEU A 1 82 ? -2.430 7.110 -7.878 1.00 91.31 82 LEU A C 1
ATOM 647 O O . LEU A 1 82 ? -2.407 5.910 -8.146 1.00 91.31 82 LEU A O 1
ATOM 651 N N . VAL A 1 83 ? -2.652 7.573 -6.650 1.00 89.25 83 VAL A N 1
ATOM 652 C CA . VAL A 1 83 ? -3.039 6.691 -5.543 1.00 89.25 83 VAL A CA 1
ATOM 653 C C . VAL A 1 83 ? -4.553 6.759 -5.390 1.00 89.25 83 VAL A C 1
ATOM 655 O O . VAL A 1 83 ? -5.114 7.828 -5.130 1.00 89.25 83 VAL A O 1
ATOM 658 N N . GLY A 1 84 ? -5.210 5.620 -5.586 1.00 89.69 84 GLY A N 1
ATOM 659 C CA . GLY A 1 84 ? -6.654 5.462 -5.451 1.00 89.69 84 GLY A CA 1
ATOM 660 C C . GLY A 1 84 ? -7.024 4.425 -4.396 1.00 89.69 84 GLY A C 1
ATOM 661 O O . GLY A 1 84 ? -6.190 3.630 -3.970 1.00 89.69 84 GLY A O 1
ATOM 662 N N . MET A 1 85 ? -8.287 4.445 -3.986 1.00 89.31 85 MET A N 1
ATOM 663 C CA . MET A 1 85 ? -8.905 3.457 -3.112 1.00 89.31 85 MET A CA 1
ATOM 664 C C . MET A 1 85 ? -10.216 2.986 -3.731 1.00 89.31 85 MET A C 1
ATOM 666 O O . MET A 1 85 ? -11.016 3.801 -4.192 1.00 89.31 85 MET A O 1
ATOM 670 N N . ASP A 1 86 ? -10.455 1.682 -3.654 1.00 90.31 86 ASP A N 1
ATOM 671 C CA . ASP A 1 86 ? -11.721 1.077 -4.038 1.00 90.31 86 ASP A CA 1
ATOM 672 C C . ASP A 1 86 ? -12.538 0.803 -2.780 1.00 90.31 86 ASP A C 1
ATOM 674 O O . ASP A 1 86 ? -12.153 0.002 -1.928 1.00 90.31 86 ASP A O 1
ATOM 678 N N . LEU A 1 87 ? -13.672 1.489 -2.656 1.00 86.56 87 LEU A N 1
ATOM 679 C CA . LEU A 1 87 ? -14.670 1.168 -1.648 1.00 86.56 87 LEU A CA 1
ATOM 680 C C . LEU A 1 87 ? -15.690 0.219 -2.265 1.00 86.56 87 LEU A C 1
ATOM 682 O O . LEU A 1 87 ? -16.376 0.585 -3.217 1.00 86.56 87 LEU A O 1
ATOM 686 N N . GLU A 1 88 ? -15.812 -0.978 -1.708 1.00 87.12 88 GLU A N 1
ATOM 687 C CA . GLU A 1 88 ? -16.729 -1.999 -2.204 1.00 87.12 88 GLU A CA 1
ATOM 688 C C . GLU A 1 88 ? -17.833 -2.308 -1.186 1.00 87.12 88 GLU A C 1
ATOM 690 O O . GLU A 1 88 ? -17.588 -2.495 0.006 1.00 87.12 88 GLU A O 1
ATOM 695 N N . SER A 1 89 ? -19.063 -2.437 -1.686 1.00 82.94 89 SER A N 1
ATOM 696 C CA . SER A 1 89 ? -20.102 -3.235 -1.044 1.00 82.94 89 SER A CA 1
ATOM 697 C C . SER A 1 89 ? -20.166 -4.587 -1.762 1.00 82.94 89 SER A C 1
ATOM 699 O O . SER A 1 89 ? -20.591 -4.610 -2.924 1.00 82.94 89 SER A O 1
ATOM 701 N N . PRO A 1 90 ? -19.751 -5.696 -1.112 1.00 86.69 90 PRO A N 1
ATOM 702 C CA . PRO A 1 90 ? -19.545 -6.974 -1.784 1.00 86.69 90 PRO A CA 1
ATOM 703 C C . PRO A 1 90 ? -20.741 -7.402 -2.635 1.00 86.69 90 PRO A C 1
ATOM 705 O O . PRO A 1 90 ? -21.863 -7.542 -2.140 1.00 86.69 90 PRO A O 1
ATOM 708 N N . GLY A 1 91 ? -20.496 -7.584 -3.933 1.00 87.38 91 GLY A N 1
ATOM 709 C CA . GLY A 1 91 ? -21.506 -8.008 -4.909 1.00 87.38 91 GLY A CA 1
ATOM 710 C C . GLY A 1 91 ? -22.569 -6.961 -5.270 1.00 87.38 91 GLY A C 1
ATOM 711 O O . GLY A 1 91 ? -23.533 -7.307 -5.953 1.00 87.38 91 GLY A O 1
ATOM 712 N N . LYS A 1 92 ? -22.431 -5.704 -4.829 1.00 88.62 92 LYS A N 1
ATOM 713 C CA . LYS A 1 92 ? -23.393 -4.624 -5.113 1.00 88.62 92 LYS A CA 1
ATOM 714 C C . LYS A 1 92 ? -22.783 -3.486 -5.919 1.00 88.62 92 LYS A C 1
ATOM 716 O O . LYS A 1 92 ? -23.299 -3.163 -6.985 1.00 88.62 92 LYS A O 1
ATOM 721 N N . TRP A 1 93 ? -21.728 -2.858 -5.409 1.00 86.19 93 TRP A N 1
ATOM 722 C CA . TRP A 1 93 ? -21.097 -1.710 -6.060 1.00 86.19 93 TRP A CA 1
ATOM 723 C C . TRP A 1 93 ? -19.648 -1.538 -5.613 1.00 86.19 93 TRP A C 1
ATOM 725 O O . TRP A 1 93 ? -19.285 -1.925 -4.505 1.00 86.19 93 TRP A O 1
ATOM 735 N N . ILE A 1 94 ? -18.855 -0.907 -6.478 1.00 90.56 94 ILE A N 1
ATOM 736 C CA . ILE A 1 94 ? -17.494 -0.446 -6.199 1.00 90.56 94 ILE A CA 1
ATOM 737 C C . ILE A 1 94 ? -17.443 1.048 -6.534 1.00 90.56 94 ILE A C 1
ATOM 739 O O . ILE A 1 94 ? -17.955 1.469 -7.573 1.00 90.56 94 ILE A O 1
ATOM 743 N N . LYS A 1 95 ? -16.862 1.854 -5.646 1.00 87.50 95 LYS A N 1
ATOM 744 C CA . LYS A 1 95 ? -16.629 3.287 -5.838 1.00 87.50 95 LYS A CA 1
ATOM 745 C C . LYS A 1 95 ? -15.133 3.555 -5.783 1.00 87.50 95 LYS A C 1
ATOM 747 O O . LYS A 1 95 ? -14.502 3.325 -4.756 1.00 87.50 95 LYS A O 1
ATOM 752 N N . HIS A 1 96 ? -14.602 4.083 -6.877 1.00 91.00 96 HIS A N 1
ATOM 753 C CA . HIS A 1 96 ? -13.211 4.507 -6.971 1.00 91.00 96 HIS A CA 1
ATOM 754 C C . HIS A 1 96 ? -13.055 5.907 -6.375 1.00 91.00 96 HIS A C 1
ATOM 756 O O . HIS A 1 96 ? -13.773 6.839 -6.750 1.00 91.00 96 HIS A O 1
ATOM 762 N N . LEU A 1 97 ? -12.119 6.055 -5.445 1.00 88.19 97 LEU A N 1
ATOM 763 C CA . LEU A 1 97 ? -11.807 7.305 -4.767 1.00 88.19 97 LEU A CA 1
ATOM 764 C C . LEU A 1 97 ? -10.348 7.664 -5.034 1.00 88.19 97 LEU A C 1
ATOM 766 O O . LEU A 1 97 ? -9.453 6.843 -4.856 1.00 88.19 97 LEU A O 1
ATOM 770 N N . THR A 1 98 ? -10.087 8.903 -5.430 1.00 89.94 98 THR A N 1
ATOM 771 C CA . THR A 1 98 ? -8.720 9.410 -5.572 1.00 89.94 98 THR A CA 1
ATOM 772 C C . THR A 1 98 ? -8.210 9.880 -4.215 1.00 89.94 98 THR A C 1
ATOM 774 O O . THR A 1 98 ? -8.788 10.793 -3.631 1.00 89.94 98 THR A O 1
ATOM 777 N N . MET A 1 99 ? -7.146 9.253 -3.711 1.00 86.62 99 MET A N 1
ATOM 778 C CA . MET A 1 99 ? -6.583 9.537 -2.383 1.00 86.62 99 MET A CA 1
ATOM 779 C C . MET A 1 99 ? -5.447 10.553 -2.428 1.00 86.62 99 MET A C 1
ATOM 781 O O . MET A 1 99 ? -5.299 11.353 -1.510 1.00 86.62 99 MET A O 1
ATOM 785 N N . ALA A 1 100 ? -4.668 10.551 -3.508 1.00 82.75 100 ALA A N 1
ATOM 786 C CA . ALA A 1 100 ? -3.623 11.535 -3.746 1.00 82.75 100 ALA A CA 1
ATOM 787 C C . ALA A 1 100 ? -3.764 12.125 -5.155 1.00 82.75 100 ALA A C 1
ATOM 789 O O . ALA A 1 100 ? -4.200 11.416 -6.069 1.00 82.75 100 ALA A O 1
ATOM 790 N N . PRO A 1 101 ? -3.389 13.402 -5.361 1.00 84.62 101 PRO A N 1
ATOM 791 C CA . PRO A 1 101 ? -3.317 13.971 -6.700 1.00 84.62 101 PRO A CA 1
ATOM 792 C C . PRO A 1 101 ? -2.338 13.179 -7.576 1.00 84.62 101 PRO A C 1
ATOM 794 O O . PRO A 1 101 ? -1.466 12.462 -7.079 1.00 84.62 101 PRO A O 1
ATOM 797 N N . GLN A 1 102 ? -2.478 13.319 -8.893 1.00 90.94 102 GLN A N 1
ATOM 798 C CA . GLN A 1 102 ? -1.532 12.728 -9.834 1.00 90.94 102 GLN A CA 1
ATOM 799 C C . GLN A 1 102 ? -0.132 13.292 -9.578 1.00 90.94 102 GLN A C 1
ATOM 801 O O . GLN A 1 102 ? 0.049 14.501 -9.431 1.00 90.94 102 GLN A O 1
ATOM 806 N N . ASN A 1 103 ? 0.852 12.404 -9.530 1.00 91.31 103 ASN A N 1
ATOM 807 C CA . ASN A 1 103 ? 2.251 12.740 -9.330 1.00 91.31 103 ASN A CA 1
ATOM 808 C C . ASN A 1 103 ? 3.087 12.209 -10.494 1.00 91.31 103 ASN A C 1
ATOM 810 O O . ASN A 1 103 ? 2.712 11.247 -11.165 1.00 91.31 103 ASN A O 1
ATOM 814 N N . SER A 1 104 ? 4.242 12.833 -10.715 1.00 92.94 104 SER A N 1
ATOM 815 C CA . SER A 1 104 ? 5.196 12.424 -11.742 1.00 92.94 104 SER A CA 1
ATOM 816 C C . SER A 1 104 ? 6.604 12.376 -11.170 1.00 92.94 104 SER A C 1
ATOM 818 O O . SER A 1 104 ? 7.048 13.339 -10.543 1.00 92.94 104 SER A O 1
ATOM 820 N N . VAL A 1 105 ? 7.328 11.294 -11.437 1.00 92.69 105 VAL A N 1
ATOM 821 C CA . VAL A 1 105 ? 8.751 11.166 -11.110 1.00 92.69 105 VAL A CA 1
ATOM 822 C C . VAL A 1 105 ? 9.503 10.870 -12.396 1.00 92.69 105 VAL A C 1
ATOM 824 O O . VAL A 1 105 ? 9.048 10.082 -13.224 1.00 92.69 105 VAL A O 1
ATOM 827 N N . SER A 1 106 ? 10.639 11.536 -12.589 1.00 93.81 106 SER A N 1
ATOM 828 C CA . SER A 1 106 ? 11.471 11.354 -13.776 1.00 93.81 106 SER A CA 1
ATOM 829 C C . SER A 1 106 ? 12.925 11.116 -13.401 1.00 93.81 106 SER A C 1
ATOM 831 O O . SER A 1 106 ? 13.433 11.696 -12.443 1.00 93.81 106 SER A O 1
ATOM 833 N N . SER A 1 107 ? 13.593 10.266 -14.172 1.00 92.75 107 SER A N 1
ATOM 834 C CA . SER A 1 107 ? 15.018 9.971 -14.051 1.00 92.75 107 SER A CA 1
ATOM 835 C C . SER A 1 107 ? 15.587 9.598 -15.418 1.00 92.75 107 SER A C 1
ATOM 837 O O . SER A 1 107 ? 14.853 9.228 -16.330 1.00 92.75 107 SER A O 1
ATOM 839 N N . ASN A 1 108 ? 16.906 9.678 -15.561 1.00 92.69 108 ASN A N 1
ATOM 840 C CA . ASN A 1 108 ? 17.613 9.175 -16.731 1.00 92.69 108 ASN A CA 1
ATOM 841 C C . ASN A 1 108 ? 18.458 7.969 -16.321 1.00 92.69 108 ASN A C 1
ATOM 843 O O . ASN A 1 108 ? 19.205 8.040 -15.346 1.00 92.69 108 ASN A O 1
ATOM 847 N N . GLY A 1 109 ? 18.367 6.882 -17.081 1.00 92.69 109 GLY A N 1
ATOM 848 C CA . GLY A 1 109 ? 19.125 5.660 -16.841 1.00 92.69 109 GLY A CA 1
ATOM 849 C C . GLY A 1 109 ? 18.292 4.409 -17.078 1.00 92.69 109 GLY A C 1
ATOM 850 O O . GLY A 1 109 ? 17.316 4.421 -17.820 1.00 92.69 109 GLY A O 1
ATOM 851 N N . GLU A 1 110 ? 18.708 3.316 -16.454 1.00 93.62 110 GLU A N 1
ATOM 852 C CA . GLU A 1 110 ? 18.078 1.995 -16.583 1.00 93.62 110 GLU A CA 1
ATOM 853 C C . GLU A 1 110 ? 17.092 1.703 -15.446 1.00 93.62 110 GLU A C 1
ATOM 855 O O . GLU A 1 110 ? 16.350 0.728 -15.497 1.00 93.62 110 GLU A O 1
ATOM 860 N N . ARG A 1 111 ? 17.079 2.524 -14.390 1.00 94.44 111 ARG A N 1
ATOM 861 C CA . ARG A 1 111 ? 16.289 2.277 -13.183 1.00 94.44 111 ARG A CA 1
ATOM 862 C C . ARG A 1 111 ? 15.734 3.574 -12.610 1.00 94.44 111 ARG A C 1
ATOM 864 O O . ARG A 1 111 ? 16.447 4.573 -12.520 1.00 94.44 111 ARG A O 1
ATOM 871 N N . LEU A 1 112 ? 14.479 3.528 -12.181 1.00 94.69 112 LEU A N 1
ATOM 872 C CA . LEU A 1 112 ? 13.828 4.577 -11.405 1.00 94.69 112 LEU A CA 1
ATOM 873 C C . LEU A 1 112 ? 13.163 3.939 -10.187 1.00 94.69 112 LEU A C 1
ATOM 875 O O . LEU A 1 112 ? 12.408 2.980 -10.326 1.00 94.69 112 LEU A O 1
ATOM 879 N N . GLU A 1 113 ? 13.432 4.491 -9.009 1.00 95.50 113 GLU A N 1
ATOM 880 C CA . GLU A 1 113 ? 12.801 4.083 -7.757 1.00 95.50 113 GLU A CA 1
ATOM 881 C C . GLU A 1 113 ? 12.155 5.287 -7.105 1.00 95.50 113 GLU A C 1
ATOM 883 O O . GLU A 1 113 ? 12.743 6.369 -7.049 1.00 95.50 113 GLU A O 1
ATOM 888 N N . PHE A 1 114 ? 10.941 5.097 -6.615 1.00 94.06 114 PHE A N 1
ATOM 889 C CA . PHE A 1 114 ? 10.246 6.110 -5.848 1.00 94.06 114 PHE A CA 1
ATOM 890 C C . PHE A 1 114 ? 9.352 5.453 -4.810 1.00 94.06 114 PHE A C 1
ATOM 892 O O . PHE A 1 114 ? 9.017 4.269 -4.884 1.00 94.06 114 PHE A O 1
ATOM 899 N N . SER A 1 115 ? 8.998 6.234 -3.799 1.00 94.25 115 SER A N 1
ATOM 900 C CA . SER A 1 115 ? 8.068 5.812 -2.764 1.00 94.25 115 SER A CA 1
ATOM 901 C C . SER A 1 115 ? 6.998 6.870 -2.579 1.00 94.25 115 SER A C 1
ATOM 903 O O . SER A 1 115 ? 7.262 8.062 -2.743 1.00 94.25 115 SER A O 1
ATOM 905 N N . THR A 1 116 ? 5.788 6.424 -2.276 1.00 93.38 116 THR A N 1
ATOM 906 C CA . THR A 1 116 ? 4.668 7.305 -1.955 1.00 93.38 116 THR A CA 1
ATOM 907 C C . THR A 1 116 ? 3.936 6.751 -0.745 1.00 93.38 116 THR A C 1
ATOM 909 O O . THR A 1 116 ? 3.820 5.536 -0.581 1.00 93.38 116 THR A O 1
ATOM 912 N N . GLU A 1 117 ? 3.493 7.645 0.127 1.00 92.62 117 GLU A N 1
ATOM 913 C CA . GLU A 1 117 ? 2.854 7.295 1.387 1.00 92.62 117 GLU A CA 1
ATOM 914 C C . GLU A 1 117 ? 1.386 7.705 1.352 1.00 92.62 117 GLU A C 1
ATOM 916 O O . GLU A 1 117 ? 1.027 8.769 0.843 1.00 92.62 117 GLU A O 1
ATOM 921 N N . LEU A 1 118 ? 0.539 6.853 1.918 1.00 92.31 118 LEU A N 1
ATOM 922 C CA . LEU A 1 118 ? -0.871 7.116 2.136 1.00 92.31 118 LEU A CA 1
ATOM 923 C C . LEU A 1 118 ? -1.179 6.913 3.616 1.00 92.31 118 LEU A C 1
ATOM 925 O O . LEU A 1 118 ? -0.885 5.866 4.183 1.00 92.31 118 LEU A O 1
ATOM 929 N N . PHE A 1 119 ? -1.812 7.905 4.231 1.00 92.00 119 PHE A N 1
ATOM 930 C CA . PHE A 1 119 ? -2.230 7.835 5.623 1.00 92.00 119 PHE A CA 1
ATOM 931 C C . PHE A 1 119 ? -3.751 7.882 5.709 1.00 92.00 119 PHE A C 1
ATOM 933 O O . PHE A 1 119 ? -4.370 8.843 5.255 1.00 92.00 119 PHE A O 1
ATOM 940 N N . ILE A 1 120 ? -4.350 6.841 6.285 1.00 91.25 120 ILE A N 1
ATOM 941 C CA . ILE A 1 120 ? -5.801 6.711 6.419 1.00 91.25 120 ILE A CA 1
ATOM 942 C C . ILE A 1 120 ? -6.150 6.692 7.900 1.00 91.25 120 ILE A C 1
ATOM 944 O O . ILE A 1 120 ? -5.603 5.897 8.661 1.00 91.25 120 ILE A O 1
ATOM 948 N N . THR A 1 121 ? -7.087 7.537 8.317 1.00 91.94 121 THR A N 1
ATOM 949 C CA . THR A 1 121 ? -7.615 7.544 9.684 1.00 91.94 121 THR A CA 1
ATOM 950 C C . THR A 1 121 ? -8.976 6.867 9.743 1.00 91.94 121 THR A C 1
ATOM 952 O O . THR A 1 121 ? -9.725 6.827 8.769 1.00 91.94 121 THR A O 1
ATOM 955 N N . THR A 1 122 ? -9.343 6.368 10.918 1.00 87.12 122 THR A N 1
ATOM 956 C CA . THR A 1 122 ? -10.707 5.872 11.160 1.00 87.12 122 THR A CA 1
ATOM 957 C C . THR A 1 122 ? -11.771 6.949 10.992 1.00 87.12 122 THR A C 1
ATOM 959 O O . THR A 1 122 ? -12.834 6.661 10.448 1.00 87.12 122 THR A O 1
ATOM 962 N N . THR A 1 123 ? -11.465 8.200 11.345 1.00 86.88 123 THR A N 1
ATOM 963 C CA . THR A 1 123 ? -12.380 9.336 11.148 1.00 86.88 123 THR A CA 1
ATOM 964 C C . THR A 1 123 ? -12.769 9.521 9.685 1.00 86.88 123 THR A C 1
ATOM 966 O O . THR A 1 123 ? -13.924 9.807 9.395 1.00 86.88 123 THR A O 1
ATOM 969 N N . TRP A 1 124 ? -11.843 9.283 8.751 1.00 86.06 124 TRP A N 1
ATOM 970 C CA . TRP A 1 124 ? -12.136 9.355 7.321 1.00 86.06 124 TRP A CA 1
ATOM 971 C C . TRP A 1 124 ? -13.204 8.331 6.904 1.00 86.06 124 TRP A C 1
ATOM 973 O O . TRP A 1 124 ? -14.124 8.659 6.154 1.00 86.06 124 TRP A O 1
ATOM 983 N N . PHE A 1 125 ? -13.134 7.102 7.433 1.00 83.06 125 PHE A N 1
ATOM 984 C CA . PHE A 1 125 ? -14.154 6.079 7.183 1.00 83.06 125 PHE A CA 1
ATOM 985 C C . PHE A 1 125 ? -15.500 6.440 7.819 1.00 83.06 125 PHE A C 1
ATOM 987 O O . PHE A 1 125 ? -16.542 6.218 7.204 1.00 83.06 125 PHE A O 1
ATOM 994 N N . GLU A 1 126 ? -15.491 6.990 9.035 1.00 85.69 126 GLU A N 1
ATOM 995 C CA . GLU A 1 126 ? -16.706 7.420 9.737 1.00 85.69 126 GLU A CA 1
ATOM 996 C C . GLU A 1 126 ? -17.417 8.560 8.996 1.00 85.69 126 GLU A C 1
ATOM 998 O O . GLU A 1 126 ? -18.631 8.503 8.800 1.00 85.69 126 GLU A O 1
ATOM 1003 N N . GLU A 1 127 ? -16.668 9.555 8.518 1.00 88.19 127 GLU A N 1
ATOM 1004 C CA . GLU A 1 127 ? -17.191 10.662 7.713 1.00 88.19 127 GLU A CA 1
ATOM 1005 C C . GLU A 1 127 ? -17.772 10.163 6.387 1.00 88.19 127 GLU A C 1
ATOM 1007 O O . GLU A 1 127 ? -18.893 10.523 6.021 1.00 88.19 127 GLU A O 1
ATOM 1012 N N . LEU A 1 128 ? -17.051 9.283 5.686 1.00 85.69 128 LEU A N 1
ATOM 1013 C CA . LEU A 1 128 ? -17.527 8.704 4.433 1.00 85.69 128 LEU A CA 1
ATOM 1014 C C . LEU A 1 128 ? -18.800 7.872 4.635 1.00 85.69 128 LEU A C 1
ATOM 1016 O O . LEU A 1 128 ? -19.739 7.980 3.844 1.00 85.69 128 LEU A O 1
ATOM 1020 N N . LYS A 1 129 ? -18.857 7.079 5.711 1.00 84.56 129 LYS A N 1
ATOM 1021 C CA . LYS A 1 129 ? -20.055 6.327 6.102 1.00 84.56 129 LYS A CA 1
ATOM 1022 C C . LYS A 1 129 ? -21.223 7.272 6.374 1.00 84.56 129 LYS A C 1
ATOM 1024 O O . LYS A 1 129 ? -22.302 7.049 5.835 1.00 84.56 129 LYS A O 1
ATOM 1029 N N . ALA A 1 130 ? -21.005 8.338 7.144 1.00 86.56 130 ALA A N 1
ATOM 1030 C CA . ALA A 1 130 ? -22.040 9.316 7.466 1.00 86.56 130 ALA A CA 1
ATOM 1031 C C . ALA A 1 130 ? -22.604 10.009 6.214 1.00 86.56 130 ALA A C 1
ATOM 1033 O O . A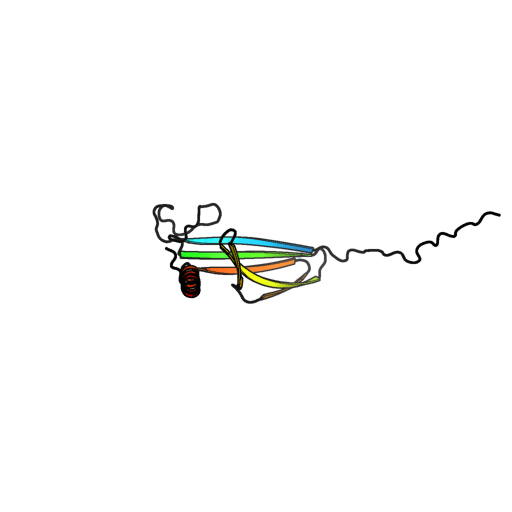LA A 1 130 ? -23.814 10.209 6.124 1.00 86.56 130 ALA A O 1
ATOM 1034 N N . VAL A 1 131 ? -21.755 10.329 5.231 1.00 87.56 131 VAL A N 1
ATOM 1035 C CA . VAL A 1 131 ? -22.195 10.881 3.938 1.00 87.56 131 VAL A CA 1
ATOM 1036 C C . VAL A 1 131 ? -23.086 9.887 3.194 1.00 87.56 131 VAL A C 1
ATOM 1038 O O . VAL A 1 131 ? -24.179 10.253 2.769 1.00 87.56 131 VAL A O 1
ATOM 1041 N N . ILE A 1 132 ? -22.663 8.626 3.074 1.00 84.38 132 ILE A N 1
ATOM 1042 C CA . ILE A 1 132 ? -23.435 7.592 2.366 1.00 84.38 132 ILE A CA 1
ATOM 1043 C C . ILE A 1 132 ? -24.778 7.333 3.061 1.00 84.38 132 ILE A C 1
ATOM 1045 O O . ILE A 1 132 ? -25.814 7.253 2.397 1.00 84.38 132 ILE A O 1
ATOM 1049 N N . ASP A 1 133 ? -24.779 7.232 4.390 1.00 86.31 133 ASP A N 1
ATOM 1050 C CA . ASP A 1 133 ? -25.992 7.043 5.190 1.00 86.31 133 ASP A CA 1
ATOM 1051 C C . ASP A 1 133 ? -26.962 8.228 5.007 1.00 86.31 133 ASP A C 1
ATOM 1053 O O . ASP A 1 133 ? -28.155 8.025 4.772 1.00 86.31 133 ASP A O 1
ATOM 1057 N N . ALA A 1 134 ? -26.458 9.468 4.998 1.00 87.94 134 ALA A N 1
ATOM 1058 C CA . ALA A 1 134 ? -27.271 10.658 4.745 1.00 87.94 134 ALA A CA 1
ATOM 1059 C C . ALA A 1 134 ? -27.851 10.705 3.317 1.00 87.94 134 ALA A C 1
ATOM 1061 O O . ALA A 1 134 ? -29.015 11.068 3.144 1.00 87.94 134 ALA A O 1
ATOM 1062 N N . GLU A 1 135 ? -27.074 10.327 2.298 1.00 86.38 135 GLU A N 1
ATOM 1063 C CA . GLU A 1 135 ? -27.516 10.299 0.894 1.00 86.38 135 GLU A CA 1
ATOM 1064 C C . GLU A 1 135 ? -28.581 9.228 0.632 1.00 86.38 135 GLU A C 1
ATOM 1066 O O . GLU A 1 135 ? -29.493 9.426 -0.173 1.00 86.38 135 GLU A O 1
ATOM 1071 N N . THR A 1 136 ? -28.471 8.085 1.307 1.00 84.81 136 THR A N 1
ATOM 1072 C CA . THR A 1 136 ? -29.355 6.930 1.097 1.00 84.81 136 THR A CA 1
ATOM 1073 C C . THR A 1 136 ? -30.524 6.871 2.080 1.00 84.81 136 THR A C 1
ATOM 1075 O O . THR A 1 136 ? -31.437 6.064 1.901 1.00 84.81 136 THR A O 1
ATOM 1078 N N . GLY A 1 137 ? -30.529 7.734 3.101 1.00 81.94 137 GLY A N 1
ATOM 1079 C CA . GLY A 1 137 ? -31.523 7.719 4.173 1.00 81.94 137 GLY A CA 1
ATOM 1080 C C . GLY A 1 137 ? -31.412 6.484 5.070 1.00 81.94 137 GLY A C 1
ATOM 1081 O O . GLY A 1 137 ? -32.40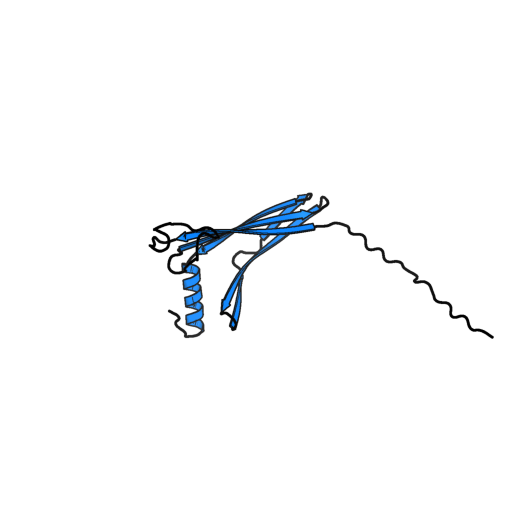1 6.093 5.694 1.00 81.94 137 GLY A O 1
ATOM 1082 N N . THR A 1 138 ? -30.240 5.846 5.111 1.00 81.06 138 THR A N 1
ATOM 1083 C CA . THR A 1 138 ? -29.968 4.695 5.973 1.00 81.06 138 THR A CA 1
ATOM 1084 C C . THR A 1 138 ? -29.220 5.111 7.230 1.00 81.06 138 THR A C 1
ATOM 1086 O O . THR A 1 138 ? -28.692 6.209 7.350 1.00 81.06 138 THR A O 1
ATOM 1089 N N . SER A 1 139 ? -29.198 4.212 8.205 1.00 73.25 139 SER A N 1
ATOM 1090 C CA . SER A 1 139 ? -28.294 4.281 9.342 1.00 73.25 139 SER A CA 1
ATOM 1091 C C . SER A 1 139 ? -27.727 2.887 9.505 1.00 73.25 139 SER A C 1
ATOM 1093 O O . SER A 1 139 ? -28.478 1.936 9.734 1.00 73.25 139 SER A O 1
ATOM 1095 N N . SER A 1 140 ? -26.417 2.756 9.335 1.00 61.84 140 SER A N 1
ATOM 1096 C CA . SER A 1 140 ? -25.742 1.486 9.570 1.00 61.84 140 SER A CA 1
ATOM 1097 C C . SER A 1 140 ? -25.000 1.565 10.902 1.00 61.84 140 SER A C 1
ATOM 1099 O O . SER A 1 140 ? -24.164 2.445 11.090 1.00 61.84 140 SER A O 1
ATOM 1101 N N . SER A 1 141 ? -25.305 0.672 11.845 1.00 53.94 141 SER A N 1
ATOM 1102 C CA . SER A 1 141 ? -24.539 0.499 13.090 1.00 53.94 141 SER A CA 1
ATOM 1103 C C . SER A 1 141 ? -23.251 -0.259 12.805 1.00 53.94 141 SER A C 1
ATOM 1105 O O . SER A 1 141 ? -23.371 -1.435 12.398 1.00 53.94 141 SER A O 1
#